Protein AF-A0A2K3NR09-F1 (afdb_monomer_lite)

Foldseek 3Di:
DVVVVVVVVVVVCCCLVPLLLVLLVCCVVVVQPDPALVSVCVSCVVSVHDLLCLLVSLVSCVVPVNSVVRSVVNLLVVLLVVVLVVQCVPDDPVCNVVSVVVSVCLSPNDPPPDPPPDPDPPPDSPVPSVVSCVVSVSNPPPPPD

Organism: Trifolium pratense (NCBI:txid57577)

Sequence (145 aa):
IAADEDNVRKVSQYLTDVVLPKFVQDLCTLEVSPMDGQTLTEALHAHGINVRYIGKVAGGTKHLPHLWDLCNNEIVVRSAKHVIKDLLRDTEDHDLAAAISHFLNCLFGRTCRASVSRKEFEGTCAMEWQGIFKKDSTFIYEYEL

Radius of gyration: 19.08 Å; chains: 1; bounding box: 45×42×53 Å

pLDDT: mean 79.44, std 23.41, range [28.84, 98.0]

InterPro domains:
  IPR027523 CLU domain containing protein [PTHR12601] (2-120)
  IPR033646 CLU central domain [PF12807] (32-116)
  IPR033646 CLU central domain [cd15466] (34-122)

Secondary structure (DSSP, 8-state):
-HHHHHHHHHHHHHIIIIIHHHHHHHHHTTSS--SSHHHHHHHHHHTT--GGGHHHHHHHTTTSHHHHHHHHHHHHHHHHHHHHHHHHHHS-TTTHHHHHHHHHHHHHS--------STT-TT-TTHHHHHHHHHSTTSSTTS--

Structure (mmCIF, N/CA/C/O backbone):
data_AF-A0A2K3NR09-F1
#
_entry.id   AF-A0A2K3NR09-F1
#
loop_
_atom_site.group_PDB
_atom_site.id
_atom_site.type_symbol
_atom_site.label_atom_id
_atom_site.label_alt_id
_atom_site.label_comp_id
_atom_site.label_asym_id
_atom_site.label_entity_id
_atom_site.label_seq_id
_atom_site.pdbx_PDB_ins_code
_atom_site.Cartn_x
_atom_site.Cartn_y
_atom_site.Cartn_z
_atom_site.occupancy
_atom_site.B_iso_or_equiv
_atom_site.auth_seq_id
_atom_site.auth_comp_id
_atom_site.auth_asym_id
_atom_site.auth_atom_id
_atom_site.pdbx_PDB_model_num
ATOM 1 N N . ILE A 1 1 ? -23.514 -24.509 3.707 1.00 71.50 1 ILE A N 1
ATOM 2 C CA . ILE A 1 1 ? -23.408 -23.539 2.590 1.00 71.50 1 ILE A CA 1
ATOM 3 C C . ILE A 1 1 ? -24.096 -22.220 2.941 1.00 71.50 1 ILE A C 1
ATOM 5 O O . ILE A 1 1 ? -23.379 -21.312 3.318 1.00 71.50 1 ILE A O 1
ATOM 9 N N . ALA A 1 2 ? -25.433 -22.103 2.953 1.00 85.56 2 ALA A N 1
ATOM 10 C CA . ALA A 1 2 ? -26.094 -20.811 3.239 1.00 85.56 2 ALA A CA 1
ATOM 11 C C . ALA A 1 2 ? -25.737 -20.197 4.615 1.00 85.56 2 ALA A C 1
ATOM 13 O O . ALA A 1 2 ? -25.524 -18.994 4.724 1.00 85.56 2 ALA A O 1
ATOM 14 N N . ALA A 1 3 ? -25.617 -21.024 5.661 1.00 88.62 3 ALA A N 1
ATOM 15 C CA . ALA A 1 3 ? -25.179 -20.564 6.983 1.00 88.62 3 ALA A CA 1
ATOM 16 C C . ALA A 1 3 ? -23.706 -20.106 7.000 1.00 88.62 3 ALA A C 1
ATOM 18 O O . ALA A 1 3 ? -23.360 -19.155 7.696 1.00 88.62 3 ALA A O 1
ATOM 19 N N . ASP A 1 4 ? -22.845 -20.750 6.209 1.00 90.12 4 ASP A N 1
ATOM 20 C CA . ASP A 1 4 ? -21.421 -20.413 6.122 1.00 90.12 4 ASP A CA 1
ATOM 21 C C . ASP A 1 4 ? -21.217 -19.099 5.356 1.00 90.12 4 ASP A C 1
ATOM 23 O O . ASP A 1 4 ? -20.430 -18.254 5.772 1.00 90.12 4 ASP A O 1
ATOM 27 N N . GLU A 1 5 ? -21.979 -18.885 4.281 1.00 92.38 5 GLU A N 1
ATOM 28 C CA . GLU A 1 5 ? -21.986 -17.630 3.520 1.00 92.38 5 GLU A CA 1
ATOM 29 C C . GLU A 1 5 ? -22.425 -16.436 4.379 1.00 92.38 5 GLU A C 1
ATOM 31 O O . GLU A 1 5 ? -21.821 -15.362 4.308 1.00 92.38 5 GLU A O 1
ATOM 36 N N . ASP A 1 6 ? -23.443 -16.620 5.224 1.00 93.88 6 ASP A N 1
ATOM 37 C CA . ASP A 1 6 ? -23.908 -15.584 6.148 1.00 93.88 6 ASP A CA 1
ATOM 38 C C . ASP A 1 6 ? -22.852 -15.255 7.216 1.00 93.88 6 ASP A C 1
ATOM 40 O O . ASP A 1 6 ? -22.591 -14.085 7.507 1.00 93.88 6 ASP A O 1
ATOM 44 N N . ASN A 1 7 ? -22.159 -16.272 7.734 1.00 93.00 7 ASN A N 1
ATOM 45 C CA . ASN A 1 7 ? -21.041 -16.076 8.655 1.00 93.00 7 ASN A CA 1
ATOM 46 C C . ASN A 1 7 ? -19.892 -15.295 7.999 1.00 93.00 7 ASN A C 1
ATOM 48 O O . ASN A 1 7 ? -19.389 -14.338 8.589 1.00 93.00 7 ASN A O 1
ATOM 52 N N . VAL A 1 8 ? -19.507 -15.637 6.764 1.00 93.19 8 VAL A N 1
ATOM 53 C CA . VAL A 1 8 ? -18.462 -14.910 6.017 1.00 93.19 8 VAL A CA 1
ATOM 54 C C . VAL A 1 8 ? -18.855 -13.447 5.802 1.00 93.19 8 VAL A C 1
ATOM 56 O O . VAL A 1 8 ? -18.019 -12.550 5.954 1.00 93.19 8 VAL A O 1
ATOM 59 N N . ARG A 1 9 ? -20.131 -13.181 5.500 1.00 92.44 9 ARG A N 1
ATOM 60 C CA . ARG A 1 9 ? -20.643 -11.816 5.334 1.00 92.44 9 ARG A CA 1
ATOM 61 C C . ARG A 1 9 ? -20.564 -11.022 6.637 1.00 92.44 9 ARG A C 1
ATOM 63 O O . ARG A 1 9 ? -20.036 -9.912 6.625 1.00 92.44 9 ARG A O 1
ATOM 70 N N . LYS A 1 10 ? -21.014 -11.601 7.753 1.00 94.50 10 LYS A N 1
ATOM 71 C CA . LYS A 1 10 ? -20.952 -10.977 9.086 1.00 94.50 10 LYS A CA 1
ATOM 72 C C . LYS A 1 10 ? -19.521 -10.659 9.512 1.00 94.50 10 LYS A C 1
ATOM 74 O O . LYS A 1 10 ? -19.262 -9.569 10.009 1.00 94.50 10 LYS A O 1
ATOM 79 N N . VAL A 1 11 ? -18.580 -11.575 9.279 1.00 93.00 11 VAL A N 1
ATOM 80 C CA . VAL A 1 11 ? -17.158 -11.348 9.587 1.00 93.00 11 VAL A CA 1
ATOM 81 C C . VAL A 1 11 ? -16.581 -10.229 8.717 1.00 93.00 11 VAL A C 1
ATOM 83 O O . VAL A 1 11 ? -15.855 -9.373 9.217 1.00 93.00 11 VAL A O 1
ATOM 86 N N . SER A 1 12 ? -16.942 -10.187 7.433 1.00 91.12 12 SER A N 1
ATOM 87 C CA . SER A 1 12 ? -16.496 -9.127 6.518 1.00 91.12 12 SER A CA 1
ATOM 88 C C . SER A 1 12 ? -17.027 -7.745 6.924 1.00 91.12 12 SER A C 1
ATOM 90 O O . SER A 1 12 ? -16.293 -6.758 6.855 1.00 91.12 12 SER A O 1
ATOM 92 N N . GLN A 1 13 ? -18.281 -7.677 7.382 1.00 94.31 13 GLN A N 1
ATOM 93 C CA . GLN A 1 13 ? -18.880 -6.463 7.948 1.00 94.31 13 GLN A CA 1
ATOM 94 C C . GLN A 1 13 ? -18.166 -6.058 9.237 1.00 94.31 13 GLN A C 1
ATOM 96 O O . GLN A 1 13 ? -17.695 -4.935 9.341 1.00 94.31 13 GLN A O 1
ATOM 101 N N . TYR A 1 14 ? -17.955 -6.993 10.165 1.00 96.25 14 TYR A N 1
ATOM 102 C CA . TYR A 1 14 ? -17.238 -6.726 11.414 1.00 96.25 14 TYR A CA 1
ATOM 103 C C . TYR A 1 14 ? -15.822 -6.166 11.187 1.00 96.25 14 TYR A C 1
ATOM 105 O O . TYR A 1 14 ? -15.410 -5.221 11.862 1.00 96.25 14 TYR A O 1
ATOM 113 N N . LEU A 1 15 ? -15.082 -6.697 10.205 1.00 95.00 15 LEU A N 1
ATOM 114 C CA . LEU A 1 15 ? -13.768 -6.166 9.831 1.00 95.00 15 LEU A CA 1
ATOM 115 C C . LEU A 1 15 ? -13.856 -4.693 9.405 1.00 95.00 15 LEU A C 1
ATOM 117 O O . LEU A 1 15 ? -13.024 -3.882 9.807 1.00 95.00 15 LEU A O 1
ATOM 121 N N . THR A 1 16 ? -14.863 -4.354 8.602 1.00 92.38 16 THR A N 1
ATOM 122 C CA . THR A 1 16 ? -15.004 -3.017 8.014 1.00 92.38 16 THR A CA 1
ATOM 123 C C . THR A 1 16 ? -15.573 -2.005 9.004 1.00 92.38 16 THR A C 1
ATOM 125 O O . THR A 1 16 ? -15.081 -0.883 9.072 1.00 92.38 16 THR A O 1
ATOM 128 N N . ASP A 1 17 ? -16.558 -2.415 9.798 1.00 94.50 17 ASP A N 1
ATOM 129 C CA . ASP A 1 17 ? -17.348 -1.527 10.652 1.00 94.50 17 ASP A CA 1
ATOM 130 C C . ASP A 1 17 ? -16.753 -1.376 12.058 1.00 94.50 17 ASP A C 1
ATOM 132 O O . ASP A 1 17 ? -17.039 -0.400 12.749 1.00 94.50 17 ASP A O 1
ATOM 136 N N . VAL A 1 18 ? -15.932 -2.336 12.503 1.00 96.19 18 VAL A N 1
ATOM 137 C CA . VAL A 1 18 ? -15.398 -2.370 13.875 1.00 96.19 18 VAL A CA 1
ATOM 138 C C . VAL A 1 18 ? -13.875 -2.387 13.890 1.00 96.19 18 VAL A C 1
ATOM 140 O O . VAL A 1 18 ? -13.257 -1.519 14.505 1.00 96.19 18 VAL A O 1
ATOM 143 N N . VAL A 1 19 ? -13.250 -3.360 13.221 1.00 97.56 19 VAL A N 1
ATOM 144 C CA . VAL A 1 19 ? -11.795 -3.571 13.327 1.00 97.56 19 VAL A CA 1
ATOM 145 C C . VAL A 1 19 ? -11.011 -2.438 12.663 1.00 97.56 19 VAL A C 1
ATOM 147 O O . VAL A 1 19 ? -10.078 -1.918 13.270 1.00 97.56 19 VAL A O 1
ATOM 150 N N . LEU A 1 20 ? -11.397 -2.021 11.452 1.00 96.62 20 LEU A N 1
ATOM 151 C CA . LEU A 1 20 ? -10.722 -0.929 10.742 1.00 96.62 20 LEU A CA 1
ATOM 152 C C . LEU A 1 20 ? -10.826 0.419 11.479 1.00 96.62 20 LEU A C 1
ATOM 154 O O . LEU A 1 20 ? -9.776 1.021 11.705 1.00 96.62 20 LEU A O 1
ATOM 158 N N . PRO A 1 21 ? -12.016 0.899 11.904 1.00 96.81 21 PRO A N 1
ATOM 159 C CA . PRO A 1 21 ? -12.115 2.145 12.662 1.00 96.81 21 PRO A CA 1
ATOM 160 C C . PRO A 1 21 ? -11.333 2.103 13.973 1.00 96.81 21 PRO A C 1
ATOM 162 O O . PRO A 1 21 ? -10.698 3.092 14.330 1.00 96.81 21 PRO A O 1
ATOM 165 N N . LYS A 1 22 ? -11.326 0.954 14.663 1.00 97.69 22 LYS A N 1
ATOM 166 C CA . LYS A 1 22 ? -10.525 0.777 15.875 1.00 97.69 22 LYS A CA 1
ATOM 167 C C . LYS A 1 22 ? -9.030 0.915 15.583 1.00 97.69 22 LYS A C 1
ATOM 169 O O . LYS A 1 22 ? -8.364 1.699 16.238 1.00 97.69 22 LYS A O 1
ATOM 174 N N . PHE A 1 23 ? -8.523 0.240 14.555 1.00 98.00 23 PHE A N 1
ATOM 175 C CA . PHE A 1 23 ? -7.115 0.354 14.175 1.00 98.00 23 PHE A CA 1
ATOM 176 C C . PHE A 1 23 ? -6.724 1.784 13.772 1.00 98.00 23 PHE A C 1
ATOM 178 O O . PHE A 1 23 ? -5.657 2.264 14.140 1.00 98.00 23 PHE A O 1
ATOM 185 N N . VAL A 1 24 ? -7.597 2.500 13.053 1.00 97.25 24 VAL A N 1
ATOM 186 C CA . VAL A 1 24 ? -7.384 3.926 12.749 1.00 97.25 24 VAL A CA 1
ATOM 187 C C . VAL A 1 24 ? -7.307 4.749 14.034 1.00 97.25 24 VAL A C 1
ATOM 189 O O . VAL A 1 24 ? -6.446 5.619 14.140 1.00 97.25 24 VAL A O 1
ATOM 192 N N . GLN A 1 25 ? -8.167 4.471 15.014 1.00 97.06 25 GLN A N 1
ATOM 193 C CA . GLN A 1 25 ? -8.113 5.135 16.313 1.00 97.06 25 GLN A CA 1
ATOM 194 C C . GLN A 1 25 ? -6.784 4.857 17.027 1.00 97.06 25 GLN A C 1
ATOM 196 O O . GLN A 1 25 ? -6.173 5.809 17.504 1.00 97.06 25 GLN A O 1
ATOM 201 N N . ASP A 1 26 ? -6.313 3.608 17.031 1.00 97.19 26 ASP A N 1
ATOM 202 C CA . ASP A 1 26 ? -5.049 3.196 17.659 1.00 97.19 26 ASP A CA 1
ATOM 203 C C . ASP A 1 26 ? -3.829 3.887 17.006 1.00 97.19 26 ASP A C 1
ATOM 205 O O . ASP A 1 26 ? -2.862 4.248 17.682 1.00 97.19 26 ASP A O 1
ATOM 209 N N . LEU A 1 27 ? -3.889 4.141 15.690 1.00 96.38 27 LEU A N 1
ATOM 210 C CA . LEU A 1 27 ? -2.908 4.972 14.980 1.00 96.38 27 LEU A CA 1
ATOM 211 C C . LEU A 1 27 ? -2.981 6.447 15.408 1.00 96.38 27 LEU A C 1
ATOM 213 O O . LEU A 1 27 ? -1.954 7.098 15.591 1.00 96.38 27 LEU A O 1
ATOM 217 N N . CYS A 1 28 ? -4.191 6.989 15.578 1.00 93.62 28 CYS A N 1
ATOM 218 C CA . CYS A 1 28 ? -4.394 8.385 15.979 1.00 93.62 28 CYS A CA 1
ATOM 219 C C . CYS A 1 28 ? -3.983 8.646 17.436 1.00 93.62 28 CYS A C 1
ATOM 221 O O . CYS A 1 28 ? -3.539 9.747 17.760 1.00 93.62 28 CYS A O 1
ATOM 223 N N . THR A 1 29 ? -4.126 7.652 18.316 1.00 95.25 29 THR A N 1
ATOM 224 C CA . THR A 1 29 ? -3.705 7.721 19.725 1.00 95.25 29 THR A CA 1
ATOM 225 C C . THR A 1 29 ? -2.234 7.376 19.931 1.00 95.25 29 THR A C 1
ATOM 227 O O . THR A 1 29 ? -1.752 7.483 21.057 1.00 95.25 29 THR A O 1
ATOM 230 N N . LEU A 1 30 ? -1.512 7.018 18.861 1.00 93.12 30 LEU A N 1
ATOM 231 C CA . LEU A 1 30 ? -0.111 6.590 18.885 1.00 93.12 30 LEU A CA 1
ATOM 232 C C . LEU A 1 30 ? 0.135 5.312 19.707 1.00 93.12 30 LEU A C 1
ATOM 234 O O . LEU A 1 30 ? 1.273 5.034 20.081 1.00 93.12 30 LEU A O 1
ATOM 238 N N . GLU A 1 31 ? -0.902 4.508 19.964 1.00 95.12 31 GLU A N 1
ATOM 239 C CA . GLU A 1 31 ? -0.734 3.154 20.512 1.00 95.12 31 GLU A CA 1
ATOM 240 C C . GLU A 1 31 ? -0.026 2.249 19.498 1.00 95.12 31 GLU A C 1
ATOM 242 O O . GLU A 1 31 ? 0.804 1.410 19.854 1.00 95.12 31 GLU A O 1
ATOM 247 N N . VAL A 1 32 ? -0.308 2.485 18.216 1.00 95.00 32 VAL A N 1
ATOM 248 C CA . VAL A 1 32 ? 0.391 1.902 17.077 1.00 95.00 32 VAL A CA 1
ATOM 249 C C . VAL A 1 32 ? 1.009 3.046 16.280 1.00 95.00 32 VAL A C 1
ATOM 251 O O . VAL A 1 32 ? 0.307 3.926 15.798 1.00 95.00 32 VAL A O 1
ATOM 254 N N . SER A 1 33 ? 2.331 3.049 16.123 1.00 94.81 33 SER A N 1
ATOM 255 C CA . SER A 1 33 ? 3.040 4.133 15.431 1.00 94.81 33 SER A CA 1
ATOM 256 C C . SER A 1 33 ? 4.063 3.563 14.447 1.00 94.81 33 SER A C 1
ATOM 258 O O . SER A 1 33 ? 5.242 3.441 14.790 1.00 94.81 33 SER A O 1
ATOM 260 N N . PRO A 1 34 ? 3.635 3.177 13.233 1.00 96.19 34 PRO A N 1
ATOM 261 C CA . PRO A 1 34 ? 4.548 2.689 12.211 1.00 96.19 34 PRO A CA 1
ATOM 262 C C . PRO A 1 34 ? 5.457 3.819 11.717 1.00 96.19 34 PRO A C 1
ATOM 264 O O . PRO A 1 34 ? 5.020 4.955 11.539 1.00 96.19 34 PRO A O 1
ATOM 267 N N . MET A 1 35 ? 6.725 3.490 11.486 1.00 94.69 35 MET A N 1
ATOM 268 C CA . MET A 1 35 ? 7.745 4.439 11.021 1.00 94.69 35 MET A CA 1
ATOM 269 C C . MET A 1 35 ? 7.955 4.371 9.505 1.00 94.69 35 MET A C 1
ATOM 271 O O . MET A 1 35 ? 8.428 5.328 8.897 1.00 94.69 35 MET A O 1
ATOM 275 N N . ASP A 1 36 ? 7.615 3.239 8.895 1.00 95.69 36 ASP A N 1
ATOM 276 C CA . ASP A 1 36 ? 7.806 2.947 7.478 1.00 95.69 36 ASP A CA 1
ATOM 277 C C . ASP A 1 36 ? 6.742 1.957 6.960 1.00 95.69 36 ASP A C 1
ATOM 279 O O . ASP A 1 36 ? 5.882 1.475 7.702 1.00 95.69 36 ASP A O 1
ATOM 283 N N . GLY A 1 37 ? 6.756 1.685 5.651 1.00 94.44 37 GLY A N 1
ATOM 284 C CA . GLY A 1 37 ? 5.767 0.806 5.013 1.00 94.44 37 GLY A CA 1
ATOM 285 C C . GLY A 1 37 ? 5.835 -0.643 5.513 1.00 94.44 37 GLY A C 1
ATOM 286 O O . GLY A 1 37 ? 4.808 -1.327 5.595 1.00 94.44 37 GLY A O 1
ATOM 287 N N . GLN A 1 38 ? 7.027 -1.097 5.920 1.00 95.81 38 GLN A N 1
ATOM 288 C CA . GLN A 1 38 ? 7.225 -2.425 6.496 1.00 95.81 38 GLN A CA 1
ATOM 289 C C . GLN A 1 38 ? 6.526 -2.534 7.855 1.00 95.81 38 GLN A C 1
ATOM 291 O O . GLN A 1 38 ? 5.672 -3.403 8.034 1.00 95.81 38 GLN A O 1
ATOM 296 N N . THR A 1 39 ? 6.825 -1.625 8.782 1.00 97.44 39 THR A N 1
ATOM 297 C CA . THR A 1 39 ? 6.206 -1.578 10.114 1.00 97.44 39 THR A CA 1
ATOM 298 C C . THR A 1 39 ? 4.701 -1.314 10.039 1.00 97.44 39 THR A C 1
ATOM 300 O O . THR A 1 39 ? 3.947 -1.891 10.820 1.00 97.44 39 THR A O 1
ATOM 303 N N . LEU A 1 40 ? 4.225 -0.534 9.059 1.00 97.12 40 LEU A N 1
ATOM 304 C CA . LEU A 1 40 ? 2.792 -0.380 8.775 1.00 97.12 40 LEU A CA 1
ATOM 305 C C . LEU A 1 40 ? 2.147 -1.718 8.387 1.00 97.12 40 LEU A C 1
ATOM 307 O O . LEU A 1 40 ? 1.091 -2.081 8.906 1.00 97.12 40 LEU A O 1
ATOM 311 N N . THR A 1 41 ? 2.787 -2.467 7.488 1.00 96.25 41 THR A N 1
ATOM 312 C CA . THR A 1 41 ? 2.307 -3.781 7.043 1.00 96.25 41 THR A CA 1
ATOM 313 C C . THR A 1 41 ? 2.291 -4.796 8.187 1.00 96.25 41 THR A C 1
ATOM 315 O O . THR A 1 41 ? 1.325 -5.544 8.341 1.00 96.25 41 THR A O 1
ATOM 318 N N . GLU A 1 42 ? 3.335 -4.814 9.013 1.00 97.25 42 GLU A N 1
ATOM 319 C CA . GLU A 1 42 ? 3.416 -5.667 10.201 1.00 97.25 42 GLU A CA 1
ATOM 320 C C . GLU A 1 42 ? 2.329 -5.312 11.223 1.00 97.25 42 GLU A C 1
ATOM 322 O O . GLU A 1 42 ? 1.653 -6.208 11.728 1.00 97.25 42 GLU A O 1
ATOM 327 N N . ALA A 1 43 ? 2.089 -4.019 11.462 1.00 97.62 43 ALA A N 1
ATOM 328 C CA . ALA A 1 43 ? 1.030 -3.551 12.349 1.00 97.62 43 ALA A CA 1
ATOM 329 C C . ALA A 1 43 ? -0.363 -3.986 11.870 1.00 97.62 43 ALA A C 1
ATOM 331 O O . ALA A 1 43 ? -1.160 -4.477 12.670 1.00 97.62 43 ALA A O 1
ATOM 332 N N . LEU A 1 44 ? -0.649 -3.880 10.569 1.00 96.62 44 LEU A N 1
ATOM 333 C CA . LEU A 1 44 ? -1.906 -4.361 9.982 1.00 96.62 44 LEU A CA 1
ATOM 334 C C . LEU A 1 44 ? -2.084 -5.865 10.192 1.00 96.62 44 LEU A C 1
ATOM 336 O O . LEU A 1 44 ? -3.128 -6.307 10.674 1.00 96.62 44 LEU A O 1
ATOM 340 N N . HIS A 1 45 ? -1.049 -6.652 9.889 1.00 97.25 45 HIS A N 1
ATOM 341 C CA . HIS A 1 45 ? -1.087 -8.099 10.075 1.00 97.25 45 HIS A CA 1
ATOM 342 C C . HIS A 1 45 ? -1.246 -8.500 11.546 1.00 97.25 45 HIS A C 1
ATOM 344 O O . HIS A 1 45 ? -2.001 -9.429 11.833 1.00 97.25 45 HIS A O 1
ATOM 350 N N . ALA A 1 46 ? -0.609 -7.784 12.477 1.00 96.81 46 ALA A N 1
ATOM 351 C CA . ALA A 1 46 ? -0.763 -8.011 13.914 1.00 96.81 46 ALA A CA 1
ATOM 352 C C . ALA A 1 46 ? -2.210 -7.788 14.395 1.00 96.81 46 ALA A C 1
ATOM 354 O O . ALA A 1 46 ? -2.660 -8.465 15.316 1.00 96.81 46 ALA A O 1
ATOM 355 N N . HIS A 1 47 ? -2.960 -6.904 13.729 1.00 96.06 47 HIS A N 1
ATOM 356 C CA . HIS A 1 47 ? -4.382 -6.652 13.994 1.00 96.06 47 HIS A CA 1
ATOM 357 C C . HIS A 1 47 ? -5.326 -7.535 13.156 1.00 96.06 47 HIS A C 1
ATOM 359 O O . HIS A 1 47 ? -6.542 -7.349 13.188 1.00 96.06 47 HIS A O 1
ATOM 365 N N . GLY A 1 48 ? -4.793 -8.499 12.394 1.00 95.38 48 GLY A N 1
ATOM 366 C CA . GLY A 1 48 ? -5.582 -9.368 11.517 1.00 95.38 48 GLY A CA 1
ATOM 367 C C . GLY A 1 48 ? -6.175 -8.648 10.302 1.00 95.38 48 GLY A C 1
ATOM 368 O O . GLY A 1 48 ? -7.097 -9.160 9.665 1.00 95.38 48 GLY A O 1
ATOM 369 N N . ILE A 1 49 ? -5.660 -7.463 9.966 1.00 96.25 49 ILE A N 1
ATOM 370 C CA . ILE A 1 49 ? -6.118 -6.658 8.839 1.00 96.25 49 ILE A CA 1
ATOM 371 C C . ILE A 1 49 ? -5.280 -7.014 7.615 1.00 96.25 49 ILE A C 1
ATOM 373 O O . ILE A 1 49 ? -4.051 -6.949 7.615 1.00 96.25 49 ILE A O 1
ATOM 377 N N . ASN A 1 50 ? -5.955 -7.381 6.529 1.00 94.62 50 ASN A N 1
ATOM 378 C CA . ASN A 1 50 ? -5.282 -7.607 5.260 1.00 94.62 50 ASN A CA 1
ATOM 379 C C . ASN A 1 50 ? -4.807 -6.270 4.665 1.00 94.62 50 ASN A C 1
ATOM 381 O O . ASN A 1 50 ? -5.548 -5.290 4.626 1.00 94.62 50 ASN A O 1
ATOM 385 N N . VAL A 1 51 ? -3.598 -6.258 4.112 1.00 91.00 51 VAL A N 1
ATOM 386 C CA . VAL A 1 51 ? -2.965 -5.097 3.462 1.00 91.00 51 VAL A CA 1
ATOM 387 C C . VAL A 1 51 ? -3.818 -4.477 2.344 1.00 91.00 51 VAL A C 1
ATOM 389 O O . VAL A 1 51 ? -3.688 -3.289 2.059 1.00 91.00 51 VAL A O 1
ATOM 392 N N . ARG A 1 52 ? -4.763 -5.225 1.752 1.00 91.38 52 ARG A N 1
ATOM 393 C CA . ARG A 1 52 ? -5.772 -4.686 0.816 1.00 91.38 52 ARG A CA 1
ATOM 394 C C . ARG A 1 52 ? -6.569 -3.503 1.383 1.00 91.38 52 ARG A C 1
ATOM 396 O O . ARG A 1 52 ? -7.135 -2.742 0.611 1.00 91.38 52 ARG A O 1
ATOM 403 N N . TYR A 1 53 ? -6.639 -3.369 2.708 1.00 94.12 53 TYR A N 1
ATOM 404 C CA . TYR A 1 53 ? -7.392 -2.323 3.395 1.00 94.12 53 TYR A CA 1
ATOM 405 C C . TYR A 1 53 ? -6.560 -1.073 3.732 1.00 94.12 53 TYR A C 1
ATOM 407 O O . TYR A 1 53 ? -7.110 -0.153 4.330 1.00 94.12 53 TYR A O 1
ATOM 415 N N . ILE A 1 54 ? -5.284 -0.972 3.317 1.00 93.88 54 ILE A N 1
ATOM 416 C CA . ILE A 1 54 ? -4.478 0.251 3.536 1.00 93.88 54 ILE A CA 1
ATOM 417 C C . ILE A 1 54 ? -5.185 1.499 2.991 1.00 93.88 54 ILE A C 1
ATOM 419 O O . ILE A 1 54 ? -5.157 2.536 3.644 1.00 93.88 54 ILE A O 1
ATOM 423 N N . GLY A 1 55 ? -5.881 1.404 1.852 1.00 90.56 55 GLY A N 1
ATOM 424 C CA . GLY A 1 55 ? -6.654 2.528 1.304 1.00 90.56 55 GLY A CA 1
ATOM 425 C C . GLY A 1 55 ? -7.728 3.055 2.266 1.00 90.56 55 GLY A C 1
ATOM 426 O O . GLY A 1 55 ? -7.842 4.264 2.457 1.00 90.56 55 GLY A O 1
ATOM 427 N N . LYS A 1 56 ? -8.445 2.154 2.953 1.00 92.12 56 LYS A N 1
ATOM 428 C CA . LYS A 1 56 ? -9.450 2.509 3.971 1.00 92.12 56 LYS A CA 1
ATOM 429 C C . LYS A 1 56 ? -8.800 3.177 5.183 1.00 92.12 56 LYS A C 1
ATOM 431 O O . LYS A 1 56 ? -9.309 4.170 5.696 1.00 92.12 56 LYS A O 1
ATOM 436 N N . VAL A 1 57 ? -7.645 2.661 5.611 1.00 94.88 57 VAL A N 1
ATOM 437 C CA . VAL A 1 57 ? -6.858 3.240 6.713 1.00 94.88 57 VAL A CA 1
ATOM 438 C C . VAL A 1 57 ? -6.370 4.645 6.353 1.00 94.88 57 VAL A C 1
ATOM 440 O O . VAL A 1 57 ? -6.558 5.565 7.144 1.00 94.88 57 VAL A O 1
ATOM 443 N N . ALA A 1 58 ? -5.850 4.843 5.138 1.00 94.25 58 ALA A N 1
ATOM 444 C CA . ALA A 1 58 ? -5.474 6.160 4.623 1.00 94.25 58 ALA A CA 1
ATOM 445 C C . ALA A 1 58 ? -6.665 7.132 4.621 1.00 94.25 58 ALA A C 1
ATOM 447 O O . ALA A 1 58 ? -6.516 8.312 4.931 1.00 94.25 58 ALA A O 1
ATOM 448 N N . GLY A 1 59 ? -7.867 6.636 4.309 1.00 92.94 59 GLY A N 1
ATOM 449 C CA . GLY A 1 59 ? -9.109 7.399 4.408 1.00 92.94 59 GLY A CA 1
ATOM 450 C C . GLY A 1 59 ? -9.378 7.933 5.818 1.00 92.94 59 GLY A C 1
ATOM 451 O O . GLY A 1 59 ? -9.752 9.097 5.972 1.00 92.94 59 GLY A O 1
ATOM 452 N N . GLY A 1 60 ? -9.126 7.107 6.835 1.00 92.69 60 GLY A N 1
ATOM 453 C CA . GLY A 1 60 ? -9.269 7.462 8.247 1.00 92.69 60 GLY A CA 1
ATOM 454 C C . GLY A 1 60 ? -8.169 8.384 8.787 1.00 92.69 60 GLY A C 1
ATOM 455 O O . GLY A 1 60 ? -8.430 9.184 9.683 1.00 92.69 60 GLY A O 1
ATOM 456 N N . THR A 1 61 ? -6.961 8.344 8.217 1.00 93.94 61 THR A N 1
ATOM 457 C CA . THR A 1 61 ? -5.800 9.127 8.679 1.00 93.94 61 THR A CA 1
ATOM 458 C C . THR A 1 61 ? -5.540 10.409 7.882 1.00 93.94 61 THR A C 1
ATOM 460 O O . THR A 1 61 ? -4.526 11.059 8.110 1.00 93.94 61 THR A O 1
ATOM 463 N N . LYS A 1 62 ? -6.453 10.852 6.999 1.00 92.69 62 LYS A N 1
ATOM 464 C CA . LYS A 1 62 ? -6.293 12.084 6.179 1.00 92.69 62 LYS A CA 1
ATOM 465 C C . LYS A 1 62 ? -5.926 13.346 6.973 1.00 92.69 62 LYS A C 1
ATOM 467 O O . LYS A 1 62 ? -5.317 14.263 6.434 1.00 92.69 62 LYS A O 1
ATOM 472 N N . HIS A 1 63 ? -6.325 13.410 8.239 1.00 92.38 63 HIS A N 1
ATOM 473 C CA . HIS A 1 63 ? -6.055 14.533 9.135 1.00 92.38 63 HIS A CA 1
ATOM 474 C C . HIS A 1 63 ? -4.651 14.485 9.775 1.00 92.38 63 HIS A C 1
ATOM 476 O O . HIS A 1 63 ? -4.233 15.461 10.394 1.00 92.38 63 HIS A O 1
ATOM 482 N N . LEU A 1 64 ? -3.917 13.379 9.609 1.00 93.88 64 LEU A N 1
ATOM 483 C CA . LEU A 1 64 ? -2.550 13.154 10.081 1.00 93.88 64 LEU A CA 1
ATOM 484 C C . LEU A 1 64 ? -1.628 12.999 8.860 1.00 93.88 64 LEU A C 1
ATOM 486 O O . LEU A 1 64 ? -1.467 11.886 8.356 1.00 93.88 64 LEU A O 1
ATOM 490 N N . PRO A 1 65 ? -0.999 14.091 8.377 1.00 93.06 65 PRO A N 1
ATOM 491 C CA . PRO A 1 65 ? -0.280 14.095 7.101 1.00 93.06 65 PRO A CA 1
ATOM 492 C C . PRO A 1 65 ? 0.789 13.006 6.994 1.00 93.06 65 PRO A C 1
ATOM 494 O O . PRO A 1 65 ? 0.876 12.327 5.982 1.00 93.06 65 PRO A O 1
ATOM 497 N N . HIS A 1 66 ? 1.537 12.769 8.072 1.00 94.19 66 HIS A N 1
ATOM 498 C CA . HIS A 1 66 ? 2.599 11.765 8.106 1.00 94.19 66 HIS A CA 1
ATOM 499 C C . HIS A 1 66 ? 2.076 10.332 7.901 1.00 94.19 66 HIS A C 1
ATOM 501 O O . HIS A 1 66 ? 2.676 9.569 7.148 1.00 94.19 66 HIS A O 1
ATOM 507 N N . LEU A 1 67 ? 0.948 9.963 8.520 1.00 95.50 67 LEU A N 1
ATOM 508 C CA . LEU A 1 67 ? 0.338 8.640 8.340 1.00 95.50 67 LEU A CA 1
ATOM 509 C C . LEU A 1 67 ? -0.352 8.511 6.986 1.00 95.50 67 LEU A C 1
ATOM 511 O O . LEU A 1 67 ? -0.309 7.445 6.372 1.00 95.50 67 LEU A O 1
ATOM 515 N N . TRP A 1 68 ? -0.991 9.584 6.525 1.00 94.75 68 TRP A N 1
ATOM 516 C CA . TRP A 1 68 ? -1.621 9.617 5.213 1.00 94.75 68 TRP A CA 1
ATOM 517 C C . TRP A 1 68 ? -0.581 9.436 4.100 1.00 94.75 68 TRP A C 1
ATOM 519 O O . TRP A 1 68 ? -0.739 8.557 3.251 1.00 94.75 68 TRP A O 1
ATOM 529 N N . ASP A 1 69 ? 0.524 10.183 4.159 1.00 95.06 69 ASP A N 1
ATOM 530 C CA . ASP A 1 69 ? 1.659 10.053 3.244 1.00 95.06 69 ASP A CA 1
ATOM 531 C C . ASP A 1 69 ? 2.277 8.657 3.323 1.00 95.06 69 ASP A C 1
ATOM 533 O O . ASP A 1 69 ? 2.565 8.054 2.290 1.00 95.06 69 ASP A O 1
ATOM 537 N N . LEU A 1 70 ? 2.440 8.105 4.529 1.00 96.12 70 LEU A N 1
ATOM 538 C CA . LEU A 1 70 ? 2.973 6.757 4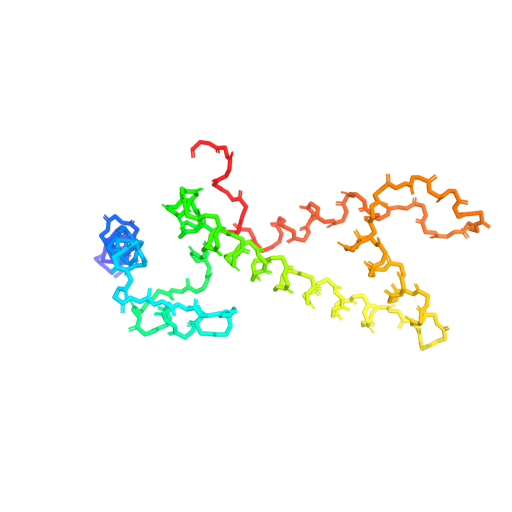.710 1.00 96.12 70 LEU A CA 1
ATOM 539 C C . LEU A 1 70 ? 2.100 5.699 4.024 1.00 96.12 70 LEU A C 1
ATOM 541 O O . LEU A 1 70 ? 2.612 4.869 3.271 1.00 96.12 70 LEU A O 1
ATOM 545 N N . CYS A 1 71 ? 0.783 5.750 4.244 1.00 95.19 71 CYS A N 1
ATOM 546 C CA . CYS A 1 71 ? -0.153 4.823 3.615 1.00 95.19 71 CYS A CA 1
ATOM 547 C C . CYS A 1 71 ? -0.146 4.980 2.090 1.00 95.19 71 CYS A C 1
ATOM 549 O O . CYS A 1 71 ? -0.067 3.983 1.376 1.00 95.19 71 CYS A O 1
ATOM 551 N N . ASN A 1 72 ? -0.181 6.214 1.578 1.00 92.56 72 ASN A N 1
ATOM 552 C CA . ASN A 1 72 ? -0.141 6.474 0.138 1.00 92.56 72 ASN A CA 1
ATOM 553 C C . ASN A 1 72 ? 1.161 5.995 -0.505 1.00 92.56 72 ASN A C 1
ATOM 555 O O . ASN A 1 72 ? 1.128 5.377 -1.567 1.00 92.56 72 ASN A O 1
ATOM 559 N N . ASN A 1 73 ? 2.304 6.240 0.132 1.00 93.62 73 ASN A N 1
ATOM 560 C CA . ASN A 1 73 ? 3.595 5.790 -0.376 1.00 93.62 73 ASN A CA 1
ATOM 561 C C . ASN A 1 73 ? 3.665 4.263 -0.438 1.00 93.62 73 ASN A C 1
ATOM 563 O O . ASN A 1 73 ? 4.080 3.723 -1.462 1.00 93.62 73 ASN A O 1
ATOM 567 N N . GLU A 1 74 ? 3.194 3.555 0.592 1.00 93.81 74 GLU A N 1
ATOM 568 C CA . GLU A 1 74 ? 3.105 2.091 0.557 1.00 93.81 74 GLU A CA 1
ATOM 569 C C . GLU A 1 74 ? 2.177 1.622 -0.578 1.00 93.81 74 GLU A C 1
ATOM 571 O O . GLU A 1 74 ? 2.535 0.726 -1.344 1.00 93.81 74 GLU A O 1
ATOM 576 N N . ILE A 1 75 ? 1.020 2.270 -0.772 1.00 90.62 75 ILE A N 1
ATOM 577 C CA . ILE A 1 75 ? 0.099 1.968 -1.880 1.00 90.62 75 ILE A CA 1
ATOM 578 C C . ILE A 1 75 ? 0.795 2.113 -3.245 1.00 90.62 75 ILE A C 1
ATOM 580 O O . ILE A 1 75 ? 0.732 1.209 -4.089 1.00 90.62 75 ILE A O 1
ATOM 584 N N . VAL A 1 76 ? 1.479 3.238 -3.459 1.00 90.50 76 VAL A N 1
ATOM 585 C CA . VAL A 1 76 ? 2.157 3.564 -4.718 1.00 90.50 76 VAL A CA 1
ATOM 586 C C . VAL A 1 76 ? 3.324 2.613 -4.973 1.00 90.50 76 VAL A C 1
ATOM 588 O O . VAL A 1 76 ? 3.410 2.051 -6.062 1.00 90.50 76 VAL A O 1
ATOM 591 N N . VAL A 1 77 ? 4.189 2.368 -3.984 1.00 91.94 77 VAL A N 1
ATOM 592 C CA . VAL A 1 77 ? 5.372 1.501 -4.129 1.00 91.94 77 VAL A CA 1
ATOM 593 C C . VAL A 1 77 ? 4.973 0.056 -4.425 1.00 91.94 77 VAL A C 1
ATOM 595 O O . VAL A 1 77 ? 5.578 -0.590 -5.285 1.00 91.94 77 VAL A O 1
ATOM 598 N N . ARG A 1 78 ? 3.920 -0.458 -3.778 1.00 89.00 78 ARG A N 1
ATOM 599 C CA . ARG A 1 78 ? 3.399 -1.800 -4.072 1.00 89.00 78 ARG A CA 1
ATOM 600 C C . ARG A 1 78 ? 2.914 -1.907 -5.509 1.00 89.00 78 ARG A C 1
ATOM 602 O O . ARG A 1 78 ? 3.278 -2.864 -6.189 1.00 89.00 78 ARG A O 1
ATOM 609 N N . SER A 1 79 ? 2.149 -0.918 -5.963 1.00 86.12 79 SER A N 1
ATOM 610 C CA . SER A 1 79 ? 1.628 -0.856 -7.332 1.00 86.12 79 SER A CA 1
ATOM 611 C C . SER A 1 79 ? 2.776 -0.766 -8.344 1.00 86.12 79 SER A C 1
ATOM 613 O O . SER A 1 79 ? 2.870 -1.582 -9.258 1.00 86.12 79 SER A O 1
ATOM 615 N N . ALA A 1 80 ? 3.722 0.148 -8.112 1.00 88.25 80 ALA A N 1
ATOM 616 C CA . ALA A 1 80 ? 4.925 0.343 -8.918 1.00 88.25 80 ALA A CA 1
ATOM 617 C C . ALA A 1 80 ? 5.757 -0.942 -9.056 1.00 88.25 80 ALA A C 1
ATOM 619 O O . ALA A 1 80 ? 6.190 -1.274 -10.157 1.00 88.25 80 ALA A O 1
ATOM 620 N N . LYS A 1 81 ? 5.927 -1.708 -7.969 1.00 88.81 81 LYS A N 1
ATOM 621 C CA . LYS A 1 81 ? 6.615 -3.010 -7.983 1.00 88.81 81 LYS A CA 1
ATOM 622 C C . LYS A 1 81 ? 5.950 -4.001 -8.944 1.00 88.81 81 LYS A C 1
ATOM 624 O O . LYS A 1 81 ? 6.653 -4.763 -9.602 1.00 88.81 81 LYS A O 1
ATOM 629 N N . HIS A 1 82 ? 4.619 -4.035 -9.010 1.00 85.00 82 HIS A N 1
ATOM 630 C CA . HIS A 1 82 ? 3.911 -4.915 -9.943 1.00 85.00 82 HIS A CA 1
ATOM 631 C C . HIS A 1 82 ? 4.128 -4.471 -11.395 1.00 85.00 82 HIS A C 1
ATOM 633 O O . HIS A 1 82 ? 4.522 -5.297 -12.213 1.00 85.00 82 HIS A O 1
ATOM 639 N N . VAL A 1 83 ? 4.006 -3.169 -11.673 1.00 85.94 83 VAL A N 1
ATOM 640 C CA . VAL A 1 83 ? 4.233 -2.595 -13.014 1.00 85.94 83 VAL A CA 1
ATOM 641 C C . VAL A 1 83 ? 5.641 -2.885 -13.515 1.00 85.94 83 VAL A C 1
ATOM 643 O O . VAL A 1 83 ? 5.816 -3.433 -14.598 1.00 85.94 83 VAL A O 1
ATOM 646 N N . ILE A 1 84 ? 6.657 -2.550 -12.712 1.00 89.56 84 ILE A N 1
ATOM 647 C CA . ILE A 1 84 ? 8.049 -2.734 -13.118 1.00 89.56 84 ILE A CA 1
ATOM 648 C C . ILE A 1 84 ? 8.374 -4.220 -13.273 1.00 89.56 84 ILE A C 1
ATOM 650 O O . ILE A 1 84 ? 9.130 -4.584 -14.159 1.00 89.56 84 ILE A O 1
ATOM 654 N N . LYS A 1 85 ? 7.784 -5.107 -12.463 1.00 89.25 85 LYS A N 1
ATOM 655 C CA . LYS A 1 85 ? 8.012 -6.551 -12.585 1.00 89.25 85 LYS A CA 1
ATOM 656 C C . LYS A 1 85 ? 7.506 -7.104 -13.915 1.00 89.25 85 LYS A C 1
ATOM 658 O O . LYS A 1 85 ? 8.177 -7.965 -14.476 1.00 89.25 85 LYS A O 1
ATOM 663 N N . ASP A 1 86 ? 6.353 -6.645 -14.385 1.00 85.25 86 ASP A N 1
ATOM 664 C CA . ASP A 1 86 ? 5.812 -7.064 -15.679 1.00 85.25 86 ASP A CA 1
ATOM 665 C C . ASP A 1 86 ? 6.594 -6.410 -16.830 1.00 85.25 86 ASP A C 1
ATOM 667 O O . ASP A 1 86 ? 7.041 -7.113 -17.730 1.00 85.25 86 ASP A O 1
ATOM 671 N N . LEU A 1 87 ? 6.935 -5.121 -16.715 1.00 88.00 87 LEU A N 1
ATOM 672 C CA . LEU A 1 87 ? 7.820 -4.434 -17.664 1.00 88.00 87 LEU A CA 1
ATOM 673 C C . LEU A 1 87 ? 9.159 -5.167 -17.855 1.00 88.00 87 LEU A C 1
ATOM 675 O O . LEU A 1 87 ? 9.593 -5.386 -18.982 1.00 88.00 87 LEU A O 1
ATOM 679 N N . LEU A 1 88 ? 9.810 -5.571 -16.760 1.00 89.56 88 LEU A N 1
ATOM 680 C CA . LEU A 1 88 ? 11.088 -6.290 -16.798 1.00 89.56 88 LEU A CA 1
ATOM 681 C C . LEU A 1 88 ? 10.967 -7.693 -17.413 1.00 89.56 88 LEU A C 1
ATOM 683 O O . LEU A 1 88 ? 11.978 -8.249 -17.825 1.00 89.56 88 LEU A O 1
ATOM 687 N N . ARG A 1 89 ? 9.770 -8.292 -17.433 1.00 90.75 89 ARG A N 1
ATOM 688 C CA . ARG A 1 89 ? 9.532 -9.604 -18.057 1.00 90.75 89 ARG A CA 1
ATOM 689 C C . ARG A 1 89 ? 9.322 -9.501 -19.560 1.00 90.75 89 ARG A C 1
ATOM 691 O O . ARG A 1 89 ? 9.711 -10.422 -20.270 1.00 90.75 89 ARG A O 1
ATOM 698 N N . ASP A 1 90 ? 8.709 -8.411 -20.007 1.00 88.12 90 ASP A N 1
ATOM 699 C CA . ASP A 1 90 ? 8.325 -8.215 -21.406 1.00 88.12 90 ASP A CA 1
ATOM 700 C C . ASP A 1 90 ? 9.408 -7.489 -22.225 1.00 88.12 90 ASP A C 1
ATOM 702 O O . ASP A 1 90 ? 9.362 -7.498 -23.453 1.00 88.12 90 ASP A O 1
ATOM 706 N N . THR A 1 91 ? 10.385 -6.860 -21.561 1.00 88.75 91 THR A N 1
ATOM 707 C CA . THR A 1 91 ? 11.464 -6.103 -22.216 1.00 88.75 91 THR A CA 1
ATOM 708 C C . THR A 1 91 ? 12.671 -6.992 -22.520 1.00 88.75 91 THR A C 1
ATOM 710 O O . THR A 1 91 ? 13.124 -7.746 -21.661 1.00 88.75 91 THR A O 1
ATOM 713 N N . GLU A 1 92 ? 13.246 -6.854 -23.717 1.00 92.81 92 GLU A N 1
ATOM 714 C CA . GLU A 1 92 ? 14.501 -7.518 -24.081 1.00 92.81 92 GLU A CA 1
ATOM 715 C C . GLU A 1 92 ? 15.713 -6.935 -23.329 1.00 92.81 92 GLU A C 1
ATOM 717 O O . GLU A 1 92 ? 15.767 -5.741 -23.026 1.00 92.81 92 GLU A O 1
ATOM 722 N N . ASP A 1 93 ? 16.738 -7.759 -23.083 1.00 93.56 93 ASP A N 1
ATOM 723 C CA . ASP A 1 93 ? 17.926 -7.387 -22.292 1.00 93.56 93 ASP A CA 1
ATOM 724 C C . ASP A 1 93 ? 18.602 -6.087 -22.764 1.0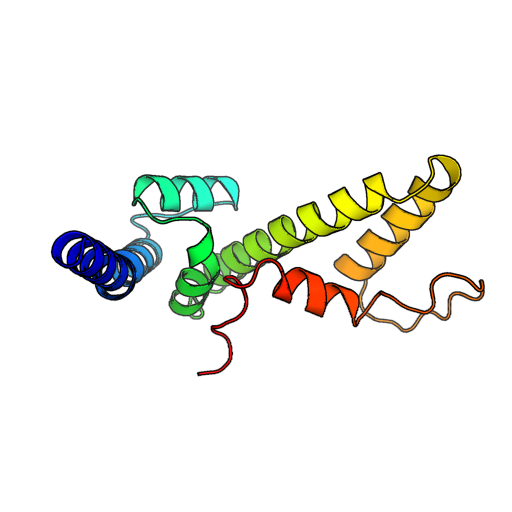0 93.56 93 ASP A C 1
ATOM 726 O O . ASP A 1 93 ? 19.141 -5.326 -21.957 1.00 93.56 93 ASP A O 1
ATOM 730 N N . HIS A 1 94 ? 18.570 -5.819 -24.072 1.00 93.88 94 HIS A N 1
ATOM 731 C CA . HIS A 1 94 ? 19.219 -4.655 -24.670 1.00 93.88 94 HIS A CA 1
ATOM 732 C C . HIS A 1 94 ?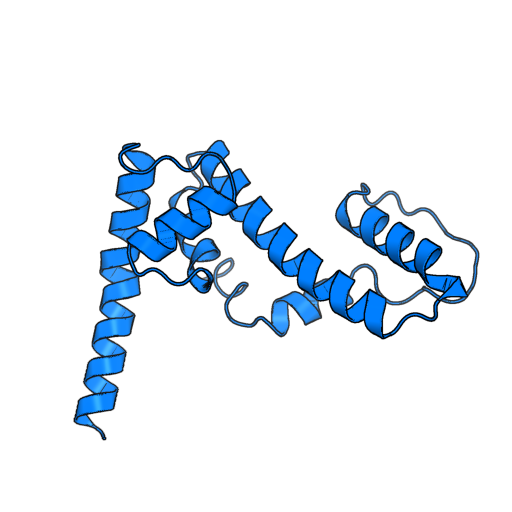 18.448 -3.338 -24.461 1.00 93.88 94 HIS A C 1
ATOM 734 O O . HIS A 1 94 ? 19.070 -2.274 -24.457 1.00 93.88 94 HIS A O 1
ATOM 740 N N . ASP A 1 95 ? 17.137 -3.405 -24.205 1.00 92.44 95 ASP A N 1
ATOM 741 C CA . ASP A 1 95 ? 16.257 -2.247 -23.987 1.00 92.44 95 ASP A CA 1
ATOM 742 C C . ASP A 1 95 ? 15.915 -2.012 -22.506 1.00 92.44 95 ASP A C 1
ATOM 744 O O . ASP A 1 95 ? 15.311 -0.996 -22.142 1.00 92.44 95 ASP A O 1
ATOM 748 N N . LEU A 1 96 ? 16.358 -2.904 -21.615 1.00 92.88 96 LEU A N 1
ATOM 749 C CA . LEU A 1 96 ? 16.018 -2.893 -20.192 1.00 92.88 96 LEU A CA 1
ATOM 750 C C . LEU A 1 96 ? 16.327 -1.556 -19.501 1.00 92.88 96 LEU A C 1
ATOM 752 O O . LEU A 1 96 ? 15.516 -1.028 -18.740 1.00 92.88 96 LEU A O 1
ATOM 756 N N . ALA A 1 97 ? 17.495 -0.975 -19.784 1.00 94.00 97 ALA A N 1
ATOM 757 C CA . ALA A 1 97 ? 17.908 0.294 -19.190 1.00 94.00 97 ALA A CA 1
ATOM 758 C C . ALA A 1 97 ? 16.997 1.459 -19.618 1.00 94.00 97 ALA A C 1
ATOM 760 O O . ALA A 1 97 ? 16.662 2.319 -18.797 1.00 94.00 97 ALA A O 1
ATOM 761 N N . ALA A 1 98 ? 16.571 1.475 -20.885 1.00 90.44 98 ALA A N 1
ATOM 762 C CA . ALA A 1 98 ? 15.665 2.489 -21.413 1.00 90.44 98 ALA A CA 1
ATOM 763 C C . ALA A 1 98 ? 14.259 2.337 -20.813 1.00 90.44 98 ALA A C 1
ATOM 765 O O . ALA A 1 98 ? 13.681 3.330 -20.366 1.00 90.44 98 ALA A O 1
ATOM 766 N N . ALA A 1 99 ? 13.756 1.103 -20.714 1.00 89.25 99 ALA A N 1
ATOM 767 C CA . ALA A 1 99 ? 12.470 0.793 -20.096 1.00 89.25 99 ALA A CA 1
ATOM 768 C C . ALA A 1 99 ? 12.429 1.183 -18.607 1.00 89.25 99 ALA A C 1
ATOM 770 O O . ALA A 1 99 ? 11.512 1.885 -18.177 1.00 89.25 99 ALA A O 1
ATOM 771 N N . ILE A 1 100 ? 13.456 0.817 -17.827 1.00 92.06 100 ILE A N 1
ATOM 772 C CA . ILE A 1 100 ? 13.565 1.200 -16.409 1.00 92.06 100 ILE A CA 1
ATOM 773 C C . ILE A 1 100 ? 13.626 2.723 -16.267 1.00 92.06 100 ILE A C 1
ATOM 775 O O . ILE A 1 100 ? 12.908 3.292 -15.447 1.00 92.06 100 ILE A O 1
ATOM 779 N N . SER A 1 101 ? 14.455 3.406 -17.065 1.00 93.06 101 SER A N 1
ATOM 780 C CA . SER A 1 101 ? 14.555 4.868 -17.008 1.00 93.06 101 SER A CA 1
ATOM 781 C C . SE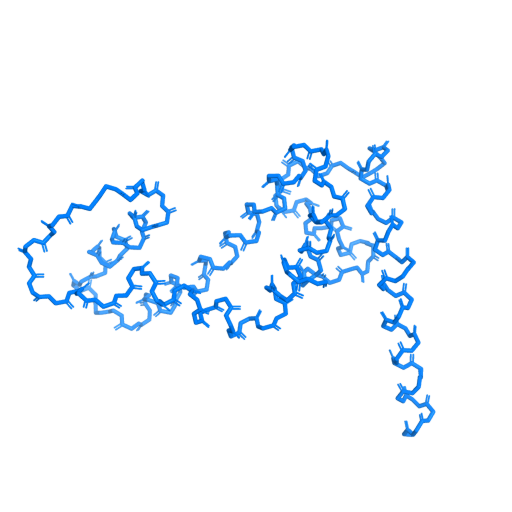R A 1 101 ? 13.219 5.535 -17.332 1.00 93.06 101 SER A C 1
ATOM 783 O O . SER A 1 101 ? 12.805 6.444 -16.614 1.00 93.06 101 SER A O 1
ATOM 785 N N . HIS A 1 102 ? 12.511 5.064 -18.362 1.00 87.94 102 HIS A N 1
ATOM 786 C CA . HIS A 1 102 ? 11.190 5.573 -18.716 1.00 87.94 102 HIS A CA 1
ATOM 787 C C . HIS A 1 102 ? 10.180 5.371 -17.581 1.00 87.94 102 HIS A C 1
ATOM 789 O O . HIS A 1 102 ? 9.513 6.327 -17.188 1.00 87.94 102 HIS A O 1
ATOM 795 N N . PHE A 1 103 ? 10.128 4.171 -16.997 1.00 89.31 103 PHE A N 1
ATOM 796 C CA . PHE A 1 103 ? 9.265 3.869 -15.857 1.00 89.31 103 PHE A CA 1
ATOM 797 C C . PHE A 1 103 ? 9.541 4.790 -14.662 1.00 89.31 103 PHE A C 1
ATOM 799 O O . PHE A 1 103 ? 8.618 5.413 -14.138 1.00 89.31 103 PHE A O 1
ATOM 806 N N . LEU A 1 104 ? 10.808 4.932 -14.258 1.00 91.19 104 LEU A N 1
ATOM 807 C CA . LEU A 1 104 ? 11.195 5.783 -13.129 1.00 91.19 104 LEU A CA 1
ATOM 808 C C . LEU A 1 104 ? 10.941 7.269 -13.418 1.00 91.19 104 LEU A C 1
ATOM 810 O O . LEU A 1 104 ? 10.535 8.003 -12.520 1.00 91.19 104 LEU A O 1
ATOM 814 N N . ASN A 1 105 ? 11.116 7.709 -14.665 1.00 90.62 105 ASN A N 1
ATOM 815 C CA . ASN A 1 105 ? 10.773 9.065 -15.086 1.00 90.62 105 ASN A CA 1
ATOM 816 C C . ASN A 1 105 ? 9.256 9.305 -15.072 1.00 90.62 105 ASN A C 1
ATOM 818 O O . ASN A 1 105 ? 8.839 10.394 -14.704 1.00 90.62 105 ASN A O 1
ATOM 822 N N . CYS A 1 106 ? 8.424 8.321 -15.426 1.00 86.25 106 CYS A N 1
ATOM 823 C CA . CYS A 1 106 ? 6.970 8.435 -15.267 1.00 86.25 106 CYS A CA 1
ATOM 824 C C . CYS A 1 106 ? 6.557 8.404 -13.780 1.00 86.25 106 CYS A C 1
ATOM 826 O O . CYS A 1 106 ? 5.635 9.119 -13.399 1.00 86.25 106 CYS A O 1
ATOM 828 N N . LEU A 1 107 ? 7.234 7.613 -12.935 1.00 87.12 107 LEU A N 1
ATOM 829 C CA . LEU A 1 107 ? 6.904 7.465 -11.511 1.00 87.12 107 LEU A CA 1
ATOM 830 C C . LEU A 1 107 ? 7.322 8.679 -10.662 1.00 87.12 107 LEU A C 1
ATOM 832 O O . LEU A 1 107 ? 6.564 9.121 -9.803 1.00 87.12 107 LEU A O 1
ATOM 836 N N . PHE A 1 108 ? 8.532 9.202 -10.877 1.00 86.38 108 PHE A N 1
ATOM 837 C CA . PHE A 1 108 ? 9.123 10.272 -10.061 1.00 86.38 108 PHE A CA 1
ATOM 838 C C . PHE A 1 108 ? 9.258 11.606 -10.794 1.00 86.38 108 PHE A C 1
ATOM 840 O O . PHE A 1 108 ? 9.451 12.651 -10.165 1.00 86.38 108 PHE A O 1
ATOM 847 N N . GLY A 1 109 ? 9.212 11.590 -12.124 1.00 82.00 109 GLY A N 1
ATOM 848 C CA . GLY A 1 109 ? 9.324 12.802 -12.914 1.00 82.00 109 GLY A CA 1
ATOM 849 C C . GLY A 1 109 ? 8.086 13.669 -12.745 1.00 82.00 109 GLY A C 1
ATOM 850 O O . GLY A 1 109 ? 6.947 13.210 -12.768 1.00 82.00 109 GLY A O 1
ATOM 851 N N . ARG A 1 110 ? 8.307 14.978 -12.622 1.00 60.38 110 ARG A N 1
ATOM 852 C CA . ARG A 1 110 ? 7.236 15.951 -12.843 1.00 60.38 110 ARG A CA 1
ATOM 853 C C . ARG A 1 110 ? 6.856 15.835 -14.314 1.00 60.38 110 ARG A C 1
ATOM 855 O O . ARG A 1 110 ? 7.758 15.815 -15.150 1.00 60.38 110 ARG A O 1
ATOM 862 N N . THR A 1 111 ? 5.565 15.769 -14.640 1.00 49.72 111 THR A N 1
ATOM 863 C CA . THR A 1 111 ? 5.060 15.781 -16.023 1.00 49.72 111 THR A CA 1
ATOM 864 C C . THR A 1 111 ? 5.383 17.115 -16.704 1.00 49.72 111 THR A C 1
ATOM 866 O O . THR A 1 111 ? 4.516 17.945 -16.959 1.00 49.72 111 THR A O 1
ATOM 869 N N . CYS A 1 112 ? 6.651 17.353 -17.001 1.00 40.03 112 CYS A N 1
ATOM 870 C CA . CYS A 1 112 ? 7.073 18.272 -18.030 1.00 40.03 112 CYS A CA 1
ATOM 871 C C . CYS A 1 112 ? 7.027 17.433 -19.299 1.00 40.03 112 CYS A C 1
ATOM 873 O O . CYS A 1 112 ? 7.768 16.461 -19.414 1.00 40.03 112 CYS A O 1
ATOM 875 N N . ARG A 1 113 ? 6.113 17.763 -20.212 1.00 42.94 113 ARG A N 1
ATOM 876 C CA . ARG A 1 113 ? 5.965 17.156 -21.539 1.00 42.94 113 ARG A CA 1
ATOM 877 C C . ARG A 1 113 ? 7.283 17.281 -22.316 1.00 42.94 113 ARG A C 1
ATOM 879 O O . ARG A 1 113 ? 7.442 18.178 -23.134 1.00 42.94 113 ARG A O 1
ATOM 886 N N . ALA A 1 114 ? 8.251 16.422 -22.025 1.00 36.84 114 ALA A N 1
ATOM 887 C CA . ALA A 1 114 ? 9.472 16.301 -22.787 1.00 36.84 114 ALA A CA 1
ATOM 888 C C . ALA A 1 114 ? 9.118 15.460 -24.009 1.00 36.84 114 ALA A C 1
ATOM 890 O O . ALA A 1 114 ? 8.858 14.263 -23.908 1.00 36.84 114 ALA A O 1
ATOM 891 N N . SER A 1 115 ? 9.029 16.116 -25.161 1.00 39.47 115 SER A N 1
ATOM 892 C CA . SER A 1 115 ? 8.930 15.464 -26.458 1.00 39.47 115 SER A CA 1
ATOM 893 C C . SER A 1 115 ? 10.181 14.611 -26.673 1.00 39.47 115 SER A C 1
ATOM 895 O O . SER A 1 115 ? 11.207 15.116 -27.132 1.00 39.47 115 SER A O 1
ATOM 897 N N . VAL A 1 116 ? 10.118 13.331 -26.311 1.00 43.72 116 VAL A N 1
ATOM 898 C CA . VAL A 1 116 ? 11.138 12.359 -26.703 1.00 43.72 116 VAL A CA 1
ATOM 899 C C . VAL A 1 116 ? 10.864 12.002 -28.157 1.00 43.72 116 VAL A C 1
ATOM 901 O O . VAL A 1 116 ? 9.968 11.231 -28.483 1.00 43.72 116 VAL A O 1
ATOM 904 N N . SER A 1 117 ? 11.633 12.619 -29.047 1.00 35.16 117 SER A N 1
ATOM 905 C CA . SER A 1 117 ? 11.676 12.308 -30.470 1.00 35.16 117 SER A CA 1
ATOM 906 C C . SER A 1 117 ? 12.406 10.982 -30.699 1.00 35.16 117 SER A C 1
ATOM 908 O O . SER A 1 117 ? 13.559 10.937 -31.124 1.00 35.16 117 SER A O 1
ATOM 910 N N . ARG A 1 118 ? 11.726 9.866 -30.434 1.00 35.41 118 ARG A N 1
ATOM 911 C CA . ARG A 1 118 ? 12.039 8.581 -31.067 1.00 35.41 118 ARG A CA 1
ATOM 912 C C . ARG A 1 118 ? 10.777 7.724 -31.078 1.00 35.41 118 ARG A C 1
ATOM 914 O O . ARG A 1 118 ? 10.198 7.450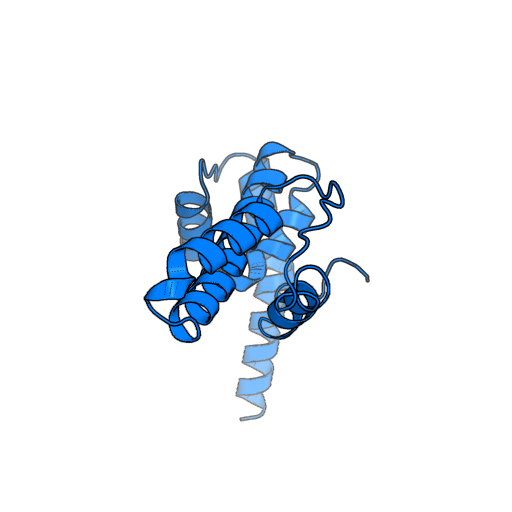 -30.034 1.00 35.41 118 ARG A O 1
ATOM 921 N N . LYS A 1 119 ? 10.318 7.404 -32.287 1.00 37.56 119 LYS A N 1
ATOM 922 C CA . LYS A 1 119 ? 9.105 6.632 -32.564 1.00 37.56 119 LYS A CA 1
ATOM 923 C C . LYS A 1 119 ? 9.238 5.238 -31.941 1.00 37.56 119 LYS A C 1
ATOM 925 O O . LYS A 1 119 ? 9.930 4.437 -32.544 1.00 37.56 119 LYS A O 1
ATOM 930 N N . GLU A 1 120 ? 8.630 4.994 -30.777 1.00 39.28 120 GLU A N 1
ATOM 931 C CA . GLU A 1 120 ? 8.134 3.660 -30.352 1.00 39.28 120 GLU A CA 1
ATOM 932 C C . GLU A 1 120 ? 7.419 3.621 -28.986 1.00 39.28 120 GLU A C 1
ATOM 934 O O . GLU A 1 120 ? 6.728 2.650 -28.713 1.00 39.28 120 GLU A O 1
ATOM 939 N N . PHE A 1 121 ? 7.454 4.676 -28.161 1.00 42.38 121 PHE A N 1
ATOM 940 C CA . PHE A 1 121 ? 6.791 4.676 -26.836 1.00 42.38 121 PHE A CA 1
ATOM 941 C C . PHE A 1 121 ? 5.660 5.718 -26.688 1.00 42.38 121 PHE A C 1
ATOM 943 O O . PHE A 1 121 ? 5.387 6.229 -25.603 1.00 42.38 121 PHE A O 1
ATOM 950 N N . GLU A 1 122 ? 4.965 6.054 -27.780 1.00 35.94 122 GLU A N 1
ATOM 951 C CA . GLU A 1 122 ? 3.791 6.951 -27.772 1.00 35.94 122 GLU A CA 1
ATOM 952 C C . GLU A 1 122 ? 2.492 6.205 -27.407 1.00 35.94 122 GLU A C 1
ATOM 954 O O . GLU A 1 122 ? 1.538 6.179 -28.181 1.00 35.94 122 GLU A O 1
ATOM 959 N N . GLY A 1 123 ? 2.432 5.584 -26.223 1.00 38.97 123 GLY A N 1
ATOM 960 C CA . GLY A 1 123 ? 1.223 4.843 -25.828 1.00 38.97 123 GLY A CA 1
ATOM 961 C C . GLY A 1 123 ? 0.878 4.756 -24.343 1.00 38.97 123 GLY A C 1
ATOM 962 O O . GLY A 1 123 ? -0.299 4.638 -24.014 1.00 38.97 123 GLY A O 1
ATOM 963 N N . THR A 1 124 ? 1.838 4.823 -23.424 1.00 44.91 124 THR A N 1
ATOM 964 C CA . THR A 1 124 ? 1.643 4.115 -22.142 1.00 44.91 124 THR A CA 1
ATOM 965 C C . THR A 1 124 ? 1.609 4.982 -20.882 1.00 44.91 124 THR A C 1
ATOM 967 O O . THR A 1 124 ? 0.885 4.653 -19.942 1.00 44.91 124 THR A O 1
ATOM 970 N N . CYS A 1 125 ? 2.275 6.142 -20.847 1.00 42.84 125 CYS A N 1
ATOM 971 C CA . CYS A 1 125 ? 2.565 6.815 -19.565 1.00 42.84 125 CYS A CA 1
ATOM 972 C C . CYS A 1 125 ? 1.329 7.346 -18.787 1.00 42.84 125 CYS A C 1
ATOM 974 O O . CYS A 1 125 ? 1.443 7.575 -17.589 1.00 42.84 125 CYS A O 1
ATOM 976 N N . ALA A 1 126 ? 0.137 7.495 -19.391 1.00 40.41 126 ALA A N 1
ATOM 977 C CA . ALA A 1 126 ? -1.078 7.942 -18.675 1.00 40.41 126 ALA A CA 1
ATOM 978 C C . ALA A 1 126 ? -2.232 6.918 -18.636 1.00 40.41 126 ALA A C 1
ATOM 980 O O . ALA A 1 126 ? -3.013 6.918 -17.684 1.00 40.41 126 ALA A O 1
ATOM 981 N N . MET A 1 127 ? -2.360 6.043 -19.640 1.00 38.53 127 MET A N 1
ATOM 982 C CA . MET A 1 127 ? -3.497 5.111 -19.739 1.00 38.53 127 MET A CA 1
ATOM 983 C C . MET A 1 127 ? -3.220 3.736 -19.115 1.00 38.53 127 MET A C 1
ATOM 985 O O . MET A 1 127 ? -4.158 3.046 -18.721 1.00 38.53 127 MET A O 1
ATOM 989 N N . GLU A 1 128 ? -1.953 3.352 -18.947 1.00 40.47 128 GLU A N 1
ATOM 990 C CA . GLU A 1 128 ? -1.583 2.028 -18.431 1.00 40.47 128 GLU A CA 1
ATOM 991 C C . GLU A 1 128 ? -1.644 1.950 -16.897 1.00 40.47 128 GLU A C 1
ATOM 993 O O . GLU A 1 128 ? -2.078 0.941 -16.335 1.00 40.47 128 GLU A O 1
ATOM 998 N N . TRP A 1 129 ? -1.368 3.065 -16.209 1.00 42.09 129 TRP A N 1
ATOM 999 C CA . TRP A 1 129 ? -1.572 3.181 -14.762 1.00 42.09 129 TRP A CA 1
ATOM 1000 C C . TRP A 1 129 ? -3.032 2.926 -14.383 1.00 42.09 129 TRP A C 1
ATOM 1002 O O . TRP A 1 129 ? -3.295 2.144 -13.473 1.00 42.09 129 TRP A O 1
ATOM 1012 N N . GLN A 1 130 ? -3.997 3.484 -15.126 1.00 40.06 130 GLN A N 1
ATOM 1013 C CA . GLN A 1 130 ? -5.426 3.254 -14.870 1.00 40.06 130 GLN A CA 1
ATOM 1014 C C . GLN A 1 130 ? -5.834 1.776 -15.002 1.00 40.06 130 GLN A C 1
ATOM 1016 O O . GLN A 1 130 ? -6.778 1.346 -14.340 1.00 40.06 130 GLN A O 1
ATOM 1021 N N . GLY A 1 131 ? -5.141 0.999 -15.841 1.00 35.88 131 GLY A N 1
ATOM 1022 C CA . GLY A 1 131 ? -5.384 -0.431 -16.049 1.00 35.88 131 GLY A CA 1
ATOM 1023 C C . GLY A 1 131 ? -4.806 -1.318 -14.944 1.00 35.88 131 GLY A C 1
ATOM 1024 O O . GLY A 1 131 ? -5.470 -2.253 -14.500 1.00 35.88 131 GLY A O 1
ATOM 1025 N N . ILE A 1 132 ? -3.609 -0.996 -14.453 1.00 39.34 132 ILE A N 1
ATOM 1026 C CA . ILE A 1 132 ? -2.956 -1.704 -13.339 1.00 39.34 132 ILE A CA 1
ATOM 1027 C C . ILE A 1 132 ? -3.715 -1.445 -12.035 1.00 39.34 132 ILE A C 1
ATOM 1029 O O . ILE A 1 132 ? -4.092 -2.386 -11.338 1.00 39.34 132 ILE A O 1
ATOM 1033 N N . PHE A 1 133 ? -4.080 -0.186 -11.789 1.00 39.22 133 PHE A N 1
ATOM 1034 C CA . PHE A 1 133 ? -4.990 0.200 -10.712 1.00 39.22 133 PHE A CA 1
ATOM 1035 C C . PHE A 1 133 ? -6.373 -0.475 -10.820 1.00 39.22 133 PHE A C 1
ATOM 1037 O O . PHE A 1 133 ? -7.023 -0.734 -9.808 1.00 39.22 133 PHE A O 1
ATOM 1044 N N . LYS A 1 134 ? -6.821 -0.817 -12.036 1.00 36.16 134 LYS A N 1
ATOM 1045 C CA . LYS A 1 134 ? -8.061 -1.572 -12.271 1.00 36.16 134 LYS A CA 1
ATOM 1046 C C . LYS A 1 134 ? -7.924 -3.084 -12.141 1.00 36.16 134 LYS A C 1
ATOM 1048 O O . LYS A 1 134 ? -8.956 -3.703 -11.918 1.00 36.16 134 LYS A O 1
ATOM 1053 N N . LYS A 1 135 ? -6.747 -3.699 -12.304 1.00 37.31 135 LYS A N 1
ATOM 1054 C CA . LYS A 1 135 ? -6.548 -5.163 -12.180 1.00 37.31 135 LYS A CA 1
ATOM 1055 C C . LYS A 1 135 ? -6.323 -5.604 -10.733 1.00 37.31 135 LYS A C 1
ATOM 1057 O O . LYS A 1 135 ? -6.816 -6.658 -10.348 1.00 37.31 135 LYS A O 1
ATOM 1062 N N . ASP A 1 136 ? -5.717 -4.750 -9.912 1.00 41.00 136 ASP A N 1
ATOM 1063 C CA . ASP A 1 136 ? -5.733 -4.866 -8.449 1.00 41.00 136 ASP A CA 1
ATOM 1064 C C . ASP A 1 136 ? -7.018 -4.226 -7.892 1.00 41.00 136 ASP A C 1
ATOM 1066 O O . ASP A 1 136 ? -6.985 -3.361 -7.015 1.00 41.00 136 ASP A O 1
ATOM 1070 N N . SER A 1 137 ? -8.171 -4.636 -8.445 1.00 39.50 137 SER A N 1
ATOM 1071 C CA . SER A 1 137 ? -9.527 -4.051 -8.360 1.00 39.50 137 SER A CA 1
ATOM 1072 C C . SER A 1 137 ? -10.142 -3.988 -6.949 1.00 39.50 137 SER A C 1
ATOM 1074 O O . SER A 1 137 ? -11.353 -3.995 -6.774 1.00 39.50 137 SER A O 1
ATOM 1076 N N . THR A 1 138 ? -9.330 -3.958 -5.904 1.00 42.09 138 THR A N 1
ATOM 1077 C CA . THR A 1 138 ? -9.744 -3.671 -4.531 1.00 42.09 138 THR A CA 1
ATOM 1078 C C . THR A 1 138 ? -9.150 -2.355 -4.014 1.00 42.09 138 THR A C 1
ATOM 1080 O O . THR A 1 138 ? -9.604 -1.845 -2.999 1.00 42.09 138 THR A O 1
ATOM 1083 N N . PHE A 1 139 ? -8.156 -1.785 -4.702 1.00 39.03 139 PHE A N 1
ATOM 1084 C CA . PHE A 1 139 ? -7.332 -0.691 -4.179 1.00 39.03 139 PHE A CA 1
ATOM 1085 C C . PHE A 1 139 ? -7.805 0.728 -4.562 1.00 39.03 139 PHE A C 1
ATOM 1087 O O . PHE A 1 139 ? -7.296 1.700 -4.019 1.00 39.03 139 PHE A O 1
ATOM 1094 N N . ILE A 1 140 ? -8.777 0.863 -5.475 1.00 38.59 140 ILE A N 1
ATOM 109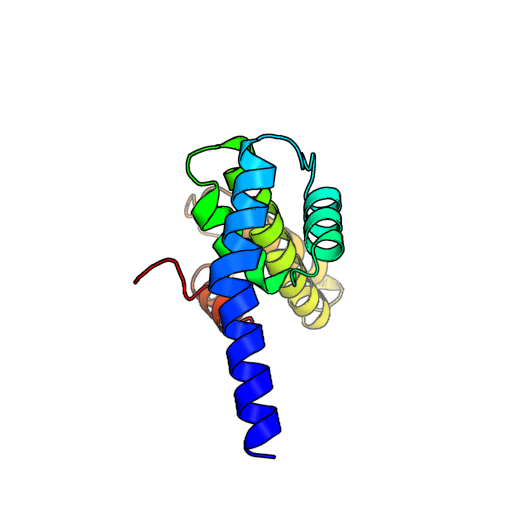5 C CA . ILE A 1 140 ? -9.201 2.157 -6.064 1.00 38.59 140 ILE A CA 1
ATOM 1096 C C . ILE A 1 140 ? -10.670 2.527 -5.769 1.00 38.59 140 ILE A C 1
ATOM 1098 O O . ILE A 1 140 ? -11.049 3.685 -5.912 1.00 38.59 140 ILE A O 1
ATOM 1102 N N . TYR A 1 141 ? -11.509 1.590 -5.315 1.00 37.84 141 TYR A N 1
ATOM 1103 C CA . TYR A 1 141 ? -12.968 1.782 -5.192 1.00 37.84 141 TYR A CA 1
ATOM 1104 C C . TYR A 1 141 ? -13.432 2.637 -3.999 1.00 37.84 141 TYR A C 1
ATOM 1106 O O . TYR A 1 141 ? -14.533 2.433 -3.504 1.00 37.84 141 TYR A O 1
ATOM 1114 N N . GLU A 1 142 ? -12.622 3.572 -3.505 1.00 36.28 142 GLU A N 1
ATOM 1115 C CA . GLU A 1 142 ? -13.030 4.389 -2.358 1.00 36.28 142 GLU A CA 1
ATOM 1116 C C . GLU A 1 142 ? -12.503 5.830 -2.369 1.00 36.28 142 GLU A C 1
ATOM 1118 O O . GLU A 1 142 ? -12.253 6.427 -1.322 1.00 36.28 142 GLU A O 1
ATOM 1123 N N . TYR A 1 143 ? -12.323 6.412 -3.558 1.00 31.05 143 TYR A N 1
ATOM 1124 C CA . TYR A 1 143 ? -12.163 7.868 -3.688 1.00 31.05 143 TYR A CA 1
ATOM 1125 C C . TYR A 1 143 ? -13.330 8.588 -4.376 1.00 31.05 143 TYR A C 1
ATOM 1127 O O . TYR A 1 143 ? -13.288 9.811 -4.461 1.00 31.05 143 TYR A O 1
ATOM 1135 N N . GLU A 1 144 ? -14.409 7.889 -4.740 1.00 29.67 144 GLU A N 1
ATOM 1136 C CA . GLU A 1 144 ? -15.727 8.494 -4.979 1.00 29.67 144 GLU A CA 1
ATOM 1137 C C . GLU A 1 144 ? -16.831 7.542 -4.479 1.00 29.67 144 GLU A C 1
ATOM 1139 O O . GLU A 1 144 ? -16.925 6.418 -4.972 1.00 29.67 144 GLU A O 1
ATOM 1144 N N . LEU A 1 145 ? -17.657 8.058 -3.549 1.00 28.84 145 LEU A N 1
ATOM 1145 C CA . LEU A 1 145 ? -18.821 7.480 -2.835 1.00 28.84 145 LEU A CA 1
ATOM 1146 C C . LEU A 1 145 ? -18.550 6.704 -1.536 1.00 28.84 145 LEU A C 1
ATOM 1148 O O . LEU A 1 145 ? -18.058 5.558 -1.585 1.00 28.84 145 LEU A O 1
#